Protein AF-A0A090QU46-F1 (afdb_monomer)

Secondary structure (DSSP, 8-state):
------HHHHHHHHHHHHHHHHTT-HHHHHHHHHTS-HHHHHHHHHHS-HHHHHHHHHHS-TTTHHHHHHHS-HHHHHHHHHHS-HHHHHHHHHSS-HHHHHHHHHTS-HHHHHHHHHHS-HHHHHHHHHHS-------S--

Solvent-accessible surface area (backbone atoms only — not comparable to full-atom values): 8211 Å² total; per-residue (Å²): 145,84,90,68,82,51,71,67,54,56,52,51,51,49,50,52,45,51,54,32,55,76,71,66,37,56,71,58,48,30,52,57,53,74,76,48,57,45,60,57,51,22,53,50,44,68,76,36,56,76,71,58,24,57,53,49,62,72,47,48,59,71,87,47,44,25,57,23,48,68,59,33,55,69,74,58,37,50,60,50,59,71,70,48,53,41,59,58,50,28,59,30,44,68,80,39,57,70,68,56,40,51,54,64,51,67,78,46,56,72,68,56,39,53,48,18,50,69,56,33,55,76,67,57,34,48,51,49,45,65,79,47,68,62,87,75,68,79,77,83,79,133

Structure (mmCIF, N/CA/C/O backbone):
data_AF-A0A090QU46-F1
#
_entry.id   AF-A0A090QU46-F1
#
loop_
_atom_site.group_PDB
_atom_site.id
_atom_site.type_symbol
_atom_site.label_atom_id
_atom_site.label_alt_id
_atom_site.label_comp_id
_atom_site.label_asym_id
_atom_site.label_entity_id
_atom_site.label_seq_id
_atom_site.pdbx_PDB_ins_code
_atom_site.Cartn_x
_atom_site.Cartn_y
_atom_site.Cartn_z
_atom_site.occupancy
_atom_site.B_iso_or_equiv
_atom_site.auth_seq_id
_atom_site.auth_comp_id
_atom_site.auth_asym_id
_atom_site.auth_atom_id
_atom_site.pdbx_PDB_model_num
ATOM 1 N N . MET A 1 1 ? -17.204 20.017 -2.162 1.00 42.03 1 MET A N 1
ATOM 2 C CA . MET A 1 1 ? -17.805 19.832 -0.822 1.00 42.03 1 MET A CA 1
ATOM 3 C C . MET A 1 1 ? -17.798 18.342 -0.507 1.00 42.03 1 MET A C 1
ATOM 5 O O . MET A 1 1 ? -18.855 17.733 -0.493 1.00 42.03 1 MET A O 1
ATOM 9 N N . ALA A 1 2 ? -16.611 17.779 -0.316 1.00 44.41 2 ALA A N 1
ATOM 10 C CA . ALA A 1 2 ? -16.360 16.438 0.212 1.00 44.41 2 ALA A CA 1
ATOM 11 C C . ALA A 1 2 ? -14.843 16.410 0.401 1.00 44.41 2 ALA A C 1
ATOM 13 O O . ALA A 1 2 ? -14.133 16.150 -0.551 1.00 44.41 2 ALA A O 1
ATOM 14 N N . ASP A 1 3 ? -14.362 16.975 1.506 1.00 48.41 3 ASP A N 1
ATOM 15 C CA . ASP A 1 3 ? -12.914 17.069 1.751 1.00 48.41 3 ASP A CA 1
ATOM 16 C C . ASP A 1 3 ? -12.647 17.383 3.228 1.00 48.41 3 ASP A C 1
ATOM 18 O O . ASP A 1 3 ? -11.959 18.334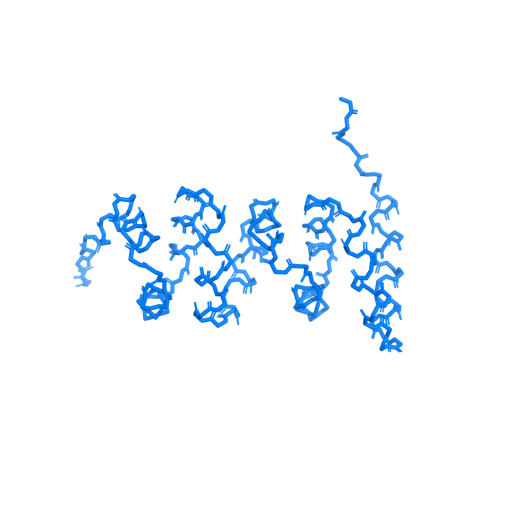 3.580 1.00 48.41 3 ASP A O 1
ATOM 22 N N . VAL A 1 4 ? -13.349 16.665 4.107 1.00 42.59 4 VAL A N 1
ATOM 23 C CA . VAL A 1 4 ? -12.972 16.454 5.508 1.00 42.59 4 VAL A CA 1
ATOM 24 C C . VAL A 1 4 ? -13.703 15.181 5.919 1.00 42.59 4 VAL A C 1
ATOM 26 O O . VAL A 1 4 ? -14.847 15.230 6.370 1.00 42.59 4 VAL A O 1
ATOM 29 N N . ILE A 1 5 ? 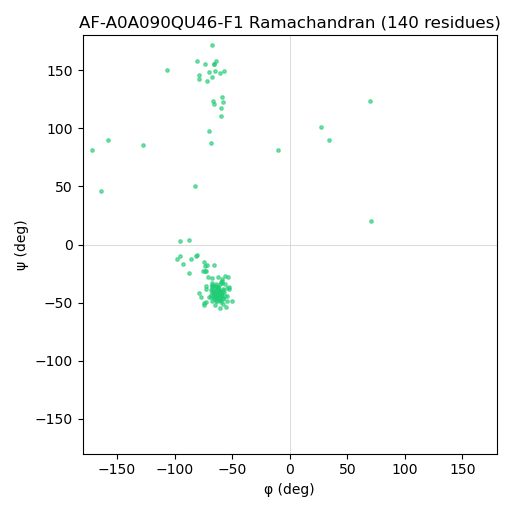-13.075 14.028 5.729 1.00 52.62 5 ILE A N 1
ATOM 30 C CA . ILE A 1 5 ? -13.388 12.895 6.594 1.00 52.62 5 ILE A CA 1
ATOM 31 C C . ILE A 1 5 ? -13.041 13.383 8.001 1.00 52.62 5 ILE A C 1
ATOM 33 O O . ILE A 1 5 ? -11.923 13.836 8.259 1.00 52.62 5 ILE A O 1
ATOM 37 N N . ASP A 1 6 ? -14.048 13.440 8.868 1.00 69.12 6 ASP A N 1
ATOM 38 C CA . ASP A 1 6 ? -13.909 13.945 10.227 1.00 69.12 6 ASP A CA 1
ATOM 39 C C . ASP A 1 6 ? -12.827 13.105 10.925 1.00 69.12 6 ASP A C 1
ATOM 41 O O . ASP A 1 6 ? -12.929 11.878 10.954 1.00 69.12 6 ASP A O 1
ATOM 45 N N . GLN A 1 7 ? -11.754 13.721 11.436 1.00 65.06 7 GLN A N 1
ATOM 46 C CA . GLN A 1 7 ? -10.661 12.980 12.089 1.00 65.06 7 GLN A CA 1
ATOM 47 C C . GLN A 1 7 ? -11.190 12.064 13.207 1.00 65.06 7 GLN A C 1
ATOM 49 O O . GLN A 1 7 ? -10.611 11.005 13.473 1.00 65.06 7 GLN A O 1
ATOM 54 N N . ASP A 1 8 ? -12.322 12.435 13.814 1.00 73.62 8 ASP A N 1
ATOM 55 C CA . ASP A 1 8 ? -13.023 11.622 14.801 1.00 73.62 8 ASP A CA 1
ATOM 56 C C . ASP A 1 8 ? -13.633 10.350 14.188 1.00 73.62 8 ASP A C 1
ATOM 58 O O . ASP A 1 8 ? -13.597 9.289 14.817 1.00 73.62 8 ASP A O 1
ATOM 62 N N . GLN A 1 9 ? -14.132 10.414 12.951 1.00 78.25 9 GLN A N 1
ATOM 63 C CA . GLN A 1 9 ? -14.685 9.267 12.232 1.00 78.25 9 GLN A CA 1
ATOM 64 C C . GLN A 1 9 ? -13.588 8.274 11.832 1.00 78.25 9 GLN A C 1
ATOM 66 O O . GLN A 1 9 ? -13.733 7.085 12.114 1.00 78.25 9 GLN A O 1
ATOM 71 N N . THR A 1 10 ? -12.453 8.731 11.286 1.00 79.19 10 THR A N 1
ATOM 72 C CA . THR A 1 10 ? -11.305 7.844 10.997 1.00 79.19 10 THR A CA 1
ATOM 73 C C . THR A 1 10 ? -10.794 7.170 12.269 1.00 79.19 10 THR A C 1
ATOM 75 O O . THR A 1 10 ? -10.518 5.970 12.273 1.00 79.19 10 THR A O 1
ATOM 78 N N . HIS A 1 11 ? -10.701 7.913 13.376 1.00 82.94 11 HIS A N 1
ATOM 79 C CA . HIS A 1 11 ? -10.263 7.357 14.654 1.00 82.94 11 HIS A CA 1
ATOM 80 C C . HIS A 1 11 ? -11.247 6.309 15.198 1.00 82.94 11 HIS A C 1
ATOM 82 O O . HIS A 1 11 ? -10.816 5.262 15.687 1.00 82.94 11 HIS A O 1
ATOM 88 N N . GLN A 1 12 ? -12.557 6.542 15.077 1.00 86.50 12 GLN A N 1
ATOM 89 C CA . GLN A 1 12 ? -13.576 5.572 15.478 1.00 86.50 12 GLN A CA 1
ATOM 90 C C . GLN A 1 12 ? -13.531 4.304 14.613 1.00 86.50 12 GLN A C 1
ATOM 92 O O . GLN A 1 12 ? -13.527 3.197 15.159 1.00 86.50 12 GLN A O 1
ATOM 97 N N . THR A 1 13 ? -13.420 4.451 13.291 1.00 87.12 13 THR A N 1
ATOM 98 C CA . THR A 1 13 ? -13.270 3.323 12.359 1.00 87.12 13 THR A CA 1
ATOM 99 C C . THR A 1 13 ? -12.010 2.522 12.670 1.00 87.12 13 THR A C 1
ATOM 101 O O . THR A 1 13 ? -12.062 1.297 12.755 1.00 87.12 13 THR A O 1
ATOM 104 N N . LEU A 1 14 ? -10.881 3.188 12.933 1.00 89.12 14 LEU A N 1
ATOM 105 C CA . LEU A 1 14 ? -9.633 2.521 13.299 1.00 89.12 14 LEU A CA 1
ATOM 106 C C . LEU A 1 14 ? -9.763 1.719 14.599 1.00 89.12 14 LEU A C 1
ATOM 108 O O . LEU A 1 14 ? -9.239 0.609 14.694 1.00 89.12 14 LEU A O 1
ATOM 112 N N . GLN A 1 15 ? -10.473 2.246 15.600 1.00 89.56 15 GLN A N 1
ATOM 113 C CA . GLN A 1 15 ? -10.744 1.508 16.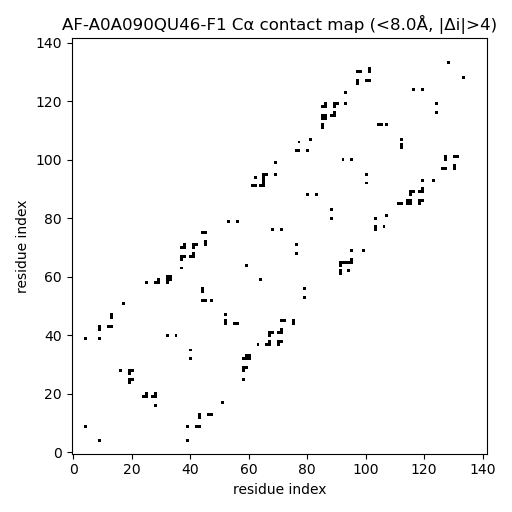835 1.00 89.56 15 GLN A CA 1
ATOM 114 C C . GLN A 1 15 ? -11.599 0.263 16.585 1.00 89.56 15 GLN A C 1
ATOM 116 O O . GLN A 1 15 ? -11.254 -0.812 17.082 1.00 89.56 15 GLN A O 1
ATOM 121 N N . GLU A 1 16 ? -12.673 0.382 15.799 1.00 92.12 16 GLU A N 1
ATOM 122 C CA . GLU A 1 16 ? -13.530 -0.754 15.444 1.00 92.12 16 GLU A CA 1
ATOM 123 C C . GLU A 1 16 ? -12.744 -1.826 14.685 1.00 92.12 16 GLU A C 1
ATOM 125 O O . GLU A 1 16 ? -12.791 -3.008 15.036 1.00 92.12 16 GLU A O 1
ATOM 130 N N . VAL A 1 17 ? -11.974 -1.408 13.682 1.00 91.75 17 VAL A N 1
ATOM 131 C CA . VAL A 1 17 ? -11.144 -2.286 12.862 1.00 91.75 17 VAL A CA 1
ATOM 132 C C . VAL A 1 17 ? -10.104 -3.009 13.717 1.00 91.75 17 VAL A C 1
ATOM 134 O O . VAL A 1 17 ? -10.002 -4.234 13.641 1.00 91.75 17 VAL A O 1
ATOM 137 N N . ASN A 1 18 ? -9.382 -2.298 14.586 1.00 89.19 18 ASN A N 1
ATOM 138 C CA . ASN A 1 18 ? -8.384 -2.909 15.465 1.00 89.19 18 ASN A CA 1
ATOM 139 C C . ASN A 1 18 ? -9.017 -3.917 16.428 1.00 89.19 18 ASN A C 1
ATOM 141 O O . ASN A 1 18 ? -8.538 -5.046 16.539 1.00 89.19 18 ASN A O 1
ATOM 145 N N . GLN A 1 19 ? -10.137 -3.562 17.061 1.00 91.94 19 GLN A N 1
ATOM 146 C CA . GLN A 1 19 ? -10.860 -4.481 17.936 1.00 91.94 19 GLN A CA 1
ATOM 147 C C . GLN A 1 19 ? -11.359 -5.713 17.165 1.00 91.94 19 GLN A C 1
ATOM 149 O O . GLN A 1 19 ? -11.314 -6.837 17.673 1.00 91.94 19 GLN A O 1
ATOM 154 N N . ALA A 1 20 ? -11.829 -5.537 15.932 1.00 92.06 20 ALA A N 1
ATOM 155 C CA . ALA A 1 20 ? -12.257 -6.643 15.090 1.00 92.06 20 ALA A CA 1
ATOM 156 C C . ALA A 1 20 ? -11.091 -7.567 14.711 1.00 92.06 20 ALA A C 1
ATOM 158 O O . ALA A 1 20 ? -11.239 -8.789 14.801 1.00 92.06 20 ALA A O 1
ATOM 159 N N . LEU A 1 21 ? -9.925 -7.012 14.368 1.00 90.81 21 LEU A N 1
ATOM 160 C CA . LEU A 1 21 ? -8.710 -7.779 14.083 1.00 90.81 21 LEU A CA 1
ATOM 161 C C . LEU A 1 21 ? -8.222 -8.567 15.305 1.00 90.81 21 LEU A C 1
ATOM 163 O O . LEU A 1 21 ? -7.922 -9.755 15.178 1.00 90.81 21 LEU A O 1
ATOM 167 N N . GLU A 1 22 ? -8.200 -7.953 16.490 1.00 90.31 22 GLU A N 1
ATOM 168 C CA . GLU A 1 22 ? -7.808 -8.617 17.744 1.00 90.31 22 GLU A CA 1
ATOM 169 C C . GLU A 1 22 ? -8.712 -9.810 18.085 1.00 90.31 22 GLU A C 1
ATOM 171 O O . GLU A 1 22 ? -8.246 -10.829 18.595 1.00 90.31 22 GLU A O 1
ATOM 176 N N . ASN A 1 23 ? -9.999 -9.712 17.747 1.00 93.38 23 ASN A N 1
ATOM 177 C CA . ASN A 1 23 ? -10.980 -10.778 17.946 1.00 93.38 23 ASN A CA 1
ATOM 178 C C . ASN A 1 23 ? -11.052 -11.775 16.771 1.00 93.38 23 ASN A C 1
ATOM 180 O O . ASN A 1 23 ? -11.898 -12.671 16.776 1.00 93.38 23 ASN A O 1
ATOM 184 N N . GLY A 1 24 ? -10.193 -11.636 15.753 1.00 91.12 24 GLY A N 1
ATOM 185 C CA . GLY A 1 24 ? -10.155 -12.516 14.580 1.00 91.12 24 GLY A CA 1
ATOM 186 C C . GLY A 1 24 ? -11.348 -12.362 13.627 1.00 91.12 24 GLY A C 1
ATOM 187 O O . GLY A 1 24 ? -11.628 -13.261 12.831 1.00 91.12 24 GLY A O 1
ATOM 188 N N . MET A 1 25 ? -12.067 -11.239 13.684 1.00 94.38 25 MET A N 1
ATOM 189 C CA . MET A 1 25 ? -13.263 -10.960 12.881 1.00 94.38 25 MET A CA 1
ATOM 190 C C . MET A 1 25 ? -12.918 -10.442 11.473 1.00 94.38 25 MET A C 1
ATOM 192 O O . MET A 1 25 ? -13.463 -9.445 11.008 1.00 94.38 25 MET A O 1
ATOM 196 N N . PHE A 1 26 ? -12.035 -11.136 10.750 1.00 93.56 26 PHE A N 1
ATOM 197 C CA . PHE A 1 26 ? -11.524 -10.701 9.438 1.00 93.56 26 PHE A CA 1
ATOM 198 C C . PHE A 1 26 ? -12.610 -10.498 8.371 1.00 93.56 26 PHE A C 1
ATOM 200 O O . PHE A 1 26 ? -12.495 -9.618 7.526 1.00 93.56 26 PHE A O 1
ATOM 207 N N . VAL A 1 27 ? -13.686 -11.293 8.413 1.00 94.62 27 VAL A N 1
ATOM 208 C CA . VAL A 1 27 ? -14.820 -11.147 7.481 1.00 94.62 27 VAL A CA 1
ATOM 209 C C . VAL A 1 27 ? -15.575 -9.837 7.720 1.00 94.62 27 VAL A C 1
ATOM 211 O O . VAL A 1 27 ? -16.048 -9.236 6.761 1.00 94.62 27 VAL A O 1
ATOM 214 N N . HIS A 1 28 ? -15.677 -9.399 8.981 1.00 93.94 28 HIS A N 1
ATOM 215 C CA . HIS A 1 28 ? -16.278 -8.109 9.333 1.00 93.94 28 HIS A CA 1
ATOM 216 C C . HIS A 1 28 ? -15.412 -6.965 8.817 1.00 93.94 28 HIS A C 1
ATOM 218 O O . HIS A 1 28 ? -15.914 -6.105 8.106 1.00 93.94 28 HIS A O 1
ATOM 224 N N . VAL A 1 29 ? -14.103 -7.025 9.081 1.00 95.12 29 VAL A N 1
ATOM 225 C CA . VAL A 1 29 ? -13.147 -6.011 8.613 1.00 95.12 29 VAL A CA 1
ATOM 226 C C . VAL A 1 29 ? -13.168 -5.887 7.094 1.00 95.12 29 VAL A C 1
ATOM 228 O O . VAL A 1 29 ? -13.283 -4.782 6.587 1.00 95.12 29 VAL A O 1
ATOM 231 N N . ARG A 1 30 ? -13.148 -7.005 6.356 1.00 94.62 30 ARG A N 1
ATOM 232 C CA . ARG A 1 30 ? -13.237 -6.957 4.891 1.00 94.62 30 ARG A CA 1
ATOM 233 C C . ARG A 1 30 ? -14.519 -6.274 4.413 1.00 94.62 30 ARG A C 1
ATOM 235 O O . ARG A 1 30 ? -14.455 -5.491 3.483 1.00 94.62 30 ARG A O 1
ATOM 242 N N . ARG A 1 31 ? -15.667 -6.554 5.043 1.00 94.25 31 ARG A N 1
ATOM 243 C CA . ARG A 1 31 ? -16.927 -5.892 4.674 1.00 94.25 31 ARG A CA 1
ATOM 244 C C . ARG A 1 31 ? -16.869 -4.388 4.938 1.00 94.25 31 ARG A C 1
ATOM 246 O O . ARG A 1 31 ? -17.307 -3.640 4.086 1.00 94.25 31 ARG A O 1
ATOM 253 N N . LEU A 1 32 ? -16.318 -3.972 6.081 1.00 93.12 32 LEU A N 1
ATOM 254 C CA . LEU A 1 32 ? -16.137 -2.549 6.379 1.00 93.12 32 LEU A CA 1
ATOM 255 C C . LEU A 1 32 ? -15.285 -1.864 5.309 1.00 93.12 32 LEU A C 1
ATOM 257 O O . LEU A 1 32 ? -15.680 -0.819 4.820 1.00 93.12 32 LEU A O 1
ATOM 261 N N . LEU A 1 33 ? -14.158 -2.474 4.926 1.00 94.94 33 LEU A N 1
ATOM 262 C CA . LEU A 1 33 ? -13.276 -1.928 3.892 1.00 94.94 33 LEU A CA 1
ATOM 263 C C . LEU A 1 33 ? -13.972 -1.840 2.526 1.00 94.94 33 LEU A C 1
ATOM 265 O O . LEU A 1 33 ? -13.820 -0.837 1.855 1.00 94.94 33 LEU A O 1
ATOM 269 N N . GLN A 1 34 ? -14.769 -2.842 2.143 1.00 93.12 34 GLN A N 1
ATOM 270 C CA . GLN A 1 34 ? -15.515 -2.847 0.872 1.00 93.12 34 GLN A CA 1
ATOM 271 C C . GLN A 1 34 ? -16.609 -1.772 0.776 1.00 93.12 34 GLN A C 1
ATOM 273 O O . GLN A 1 34 ? -17.108 -1.509 -0.313 1.00 93.12 34 GLN A O 1
ATOM 278 N N . ASP A 1 35 ? -17.029 -1.202 1.906 1.00 92.44 35 ASP A N 1
ATOM 279 C CA . ASP A 1 35 ? -18.023 -0.128 1.953 1.00 92.44 35 ASP A CA 1
ATOM 280 C C . ASP A 1 35 ? -17.355 1.272 2.013 1.00 92.44 35 ASP A C 1
ATOM 282 O O . ASP A 1 35 ? -18.060 2.273 2.158 1.00 92.44 35 ASP A O 1
ATOM 286 N N . MET A 1 36 ? -16.017 1.352 1.950 1.00 93.31 36 MET A N 1
ATOM 287 C CA . MET A 1 36 ? -15.220 2.586 2.029 1.00 93.31 36 MET A CA 1
ATOM 288 C C . MET A 1 36 ? -14.643 2.967 0.662 1.00 93.31 36 MET A C 1
ATOM 290 O O . MET A 1 36 ? -14.320 2.098 -0.140 1.00 93.31 36 MET A O 1
ATOM 294 N N . GLU A 1 37 ? -14.453 4.265 0.425 1.00 94.44 37 GLU A N 1
ATOM 295 C CA . GLU A 1 37 ? -13.748 4.748 -0.767 1.00 94.44 37 GLU A CA 1
ATOM 296 C C . GLU A 1 37 ? -12.224 4.499 -0.642 1.00 94.44 37 GLU A C 1
ATOM 298 O O . GLU A 1 37 ? -11.697 4.444 0.480 1.00 94.44 37 GLU A O 1
ATOM 303 N N . PRO A 1 38 ? -11.471 4.394 -1.755 1.00 95.12 38 PRO A N 1
ATOM 304 C CA . PRO A 1 38 ? -10.022 4.171 -1.722 1.00 95.12 38 PRO A CA 1
ATOM 305 C C . PRO A 1 38 ? -9.243 5.174 -0.854 1.00 95.12 38 PRO A C 1
ATOM 307 O O . PRO A 1 38 ? -8.339 4.778 -0.113 1.00 95.12 38 PRO A O 1
ATOM 310 N N . GLU A 1 39 ? -9.637 6.452 -0.875 1.00 94.38 39 GLU A N 1
ATOM 311 C CA . GLU A 1 39 ? -9.051 7.528 -0.059 1.00 94.38 39 GLU A CA 1
ATOM 312 C C . GLU A 1 39 ? -9.232 7.295 1.454 1.00 94.38 39 GLU A C 1
ATOM 314 O O . GLU A 1 39 ? -8.307 7.477 2.252 1.00 94.38 39 GLU A O 1
ATOM 319 N N . ASP A 1 40 ? -10.405 6.806 1.866 1.00 94.25 40 ASP A N 1
ATOM 320 C CA . ASP A 1 40 ? -10.716 6.481 3.258 1.00 94.25 40 ASP A CA 1
ATOM 321 C C . ASP A 1 40 ? -9.878 5.292 3.744 1.00 94.25 40 ASP A C 1
ATOM 323 O O . ASP A 1 40 ? -9.372 5.276 4.876 1.00 94.25 40 ASP A O 1
ATOM 327 N N . ILE A 1 41 ? -9.716 4.282 2.883 1.00 96.00 41 ILE A N 1
ATOM 328 C CA . ILE A 1 41 ? -8.888 3.107 3.167 1.00 96.00 41 ILE A CA 1
ATOM 329 C C . ILE A 1 41 ? -7.418 3.519 3.282 1.00 96.00 41 ILE A C 1
ATOM 331 O O . ILE A 1 41 ? -6.729 3.059 4.198 1.00 96.00 41 ILE A O 1
ATOM 335 N N . ALA A 1 42 ? -6.938 4.403 2.405 1.00 95.88 42 ALA A N 1
ATOM 336 C CA . ALA A 1 42 ? -5.587 4.944 2.476 1.00 95.88 42 ALA A CA 1
ATOM 337 C C . ALA A 1 42 ? -5.349 5.647 3.822 1.00 95.88 42 ALA A C 1
ATOM 339 O O . ALA A 1 42 ? -4.436 5.259 4.557 1.00 95.88 42 ALA A O 1
ATOM 340 N N . HIS A 1 43 ? -6.228 6.567 4.231 1.00 94.38 43 HIS A N 1
ATOM 341 C CA . HIS A 1 43 ? -6.138 7.225 5.541 1.00 94.38 43 HIS A CA 1
ATOM 342 C C . HIS A 1 43 ? -6.134 6.232 6.714 1.00 94.38 43 HIS A C 1
ATOM 344 O O . HIS A 1 43 ? -5.366 6.382 7.673 1.00 94.38 43 HIS A O 1
ATOM 350 N N . LEU A 1 44 ? -6.960 5.185 6.646 1.00 94.81 44 LEU A N 1
ATOM 351 C CA . LEU A 1 44 ? -6.988 4.133 7.660 1.00 94.81 44 LEU A CA 1
ATOM 352 C C . LEU A 1 44 ? -5.652 3.372 7.726 1.00 94.81 44 LEU A C 1
ATOM 354 O O . LEU A 1 44 ? -5.138 3.116 8.821 1.00 94.81 44 LEU A O 1
ATOM 358 N N . LEU A 1 45 ? -5.070 3.016 6.578 1.00 95.75 45 LEU A N 1
ATOM 359 C CA . LEU A 1 45 ? -3.771 2.343 6.493 1.00 95.75 45 LEU A CA 1
ATOM 360 C C . LEU A 1 45 ? -2.645 3.221 7.055 1.00 95.75 45 LEU A C 1
ATOM 362 O O . LEU A 1 45 ? -1.780 2.716 7.778 1.00 95.75 45 LEU A O 1
ATOM 366 N N . GLU A 1 46 ? -2.664 4.522 6.776 1.00 95.31 46 GLU A N 1
ATOM 367 C CA . GLU A 1 46 ? -1.684 5.486 7.289 1.00 95.31 46 GLU A CA 1
ATOM 368 C C . GLU A 1 46 ? -1.753 5.637 8.808 1.00 95.31 46 GLU A C 1
ATOM 370 O O . GLU A 1 46 ? -0.720 5.601 9.485 1.00 95.31 46 GLU A O 1
ATOM 375 N N . ALA A 1 47 ? -2.970 5.721 9.349 1.00 93.19 47 ALA A N 1
ATOM 376 C CA . ALA A 1 47 ? -3.217 5.806 10.785 1.00 93.19 47 ALA A CA 1
ATOM 377 C C . ALA A 1 47 ? -2.949 4.479 11.524 1.00 93.19 47 ALA A C 1
ATOM 379 O O . ALA A 1 47 ? -2.784 4.462 12.747 1.00 93.19 47 ALA A O 1
ATOM 380 N N . SER A 1 48 ? -2.883 3.360 10.798 1.00 92.12 48 SER A N 1
ATOM 381 C CA . SER A 1 48 ? -2.646 2.035 11.371 1.00 92.12 48 SER A CA 1
ATOM 382 C C . SER A 1 48 ? -1.168 1.791 11.698 1.00 92.12 48 SER A C 1
ATOM 384 O O . SER A 1 48 ? -0.286 2.152 10.907 1.00 92.12 48 SER A O 1
ATOM 386 N N . PRO A 1 49 ? -0.853 1.104 12.814 1.00 90.56 49 PRO A N 1
ATOM 387 C CA . PRO A 1 49 ? 0.511 0.673 13.088 1.00 90.56 49 PRO A CA 1
ATOM 388 C C . PRO A 1 49 ? 1.010 -0.343 12.040 1.00 90.56 49 PRO A C 1
ATOM 390 O O . PRO A 1 49 ? 0.206 -1.024 11.400 1.00 90.56 49 PRO A O 1
ATOM 393 N N . PRO A 1 50 ? 2.338 -0.506 11.856 1.00 89.62 50 PRO A N 1
ATOM 394 C CA . PRO A 1 50 ? 2.894 -1.281 10.741 1.00 89.62 50 PRO A CA 1
ATOM 395 C C . PRO A 1 50 ? 2.408 -2.731 10.639 1.00 89.62 50 PRO A C 1
ATOM 397 O O . PRO A 1 50 ? 2.273 -3.255 9.536 1.00 89.62 50 PRO A O 1
ATOM 400 N N . LYS A 1 51 ? 2.155 -3.391 11.775 1.00 88.56 51 LYS A N 1
ATOM 401 C CA . LYS A 1 51 ? 1.717 -4.789 11.806 1.00 88.56 51 LYS A CA 1
ATOM 402 C C . LYS A 1 51 ? 0.267 -4.919 11.338 1.00 88.56 51 LYS A C 1
ATOM 404 O O . LYS A 1 51 ? -0.023 -5.744 10.477 1.00 88.56 51 LYS A O 1
ATOM 409 N N . GLU A 1 52 ? -0.623 -4.104 11.888 1.00 90.75 52 GLU A N 1
ATOM 410 C CA . GLU A 1 52 ? -2.048 -4.077 11.565 1.00 90.75 52 GLU A CA 1
ATOM 411 C C . GLU A 1 52 ? -2.263 -3.592 10.130 1.00 90.75 52 GLU A C 1
ATOM 413 O O . GLU A 1 52 ? -3.038 -4.196 9.396 1.00 90.75 52 GLU A O 1
ATOM 418 N N . ARG A 1 53 ? -1.484 -2.602 9.677 1.00 94.75 53 ARG A N 1
ATOM 419 C CA . ARG A 1 53 ? -1.488 -2.116 8.290 1.00 94.75 53 ARG A CA 1
ATOM 420 C C . ARG A 1 53 ? -1.260 -3.230 7.270 1.00 94.75 53 ARG A C 1
ATOM 422 O O . ARG A 1 53 ? -1.965 -3.293 6.272 1.00 94.75 53 ARG A O 1
ATOM 429 N N . GLN A 1 54 ? -0.299 -4.124 7.518 1.00 92.12 54 GLN A N 1
ATOM 430 C CA . GLN A 1 54 ? -0.043 -5.261 6.624 1.00 92.12 54 GLN A CA 1
ATOM 431 C C . GLN A 1 54 ? -1.225 -6.231 6.571 1.00 92.12 54 GLN A C 1
ATOM 433 O O . GLN A 1 54 ? -1.522 -6.785 5.516 1.00 92.12 54 GLN A O 1
ATOM 438 N N . VAL A 1 55 ? -1.911 -6.430 7.697 1.00 93.06 55 VAL A N 1
ATOM 439 C CA . VAL A 1 55 ? -3.119 -7.259 7.742 1.00 93.06 55 VAL A CA 1
ATOM 440 C C . VAL A 1 55 ? -4.256 -6.577 6.986 1.00 93.06 55 VAL A C 1
ATOM 442 O O . VAL A 1 55 ? -4.906 -7.229 6.181 1.00 93.06 55 VAL A O 1
ATOM 445 N N . LEU A 1 56 ? -4.463 -5.275 7.192 1.00 95.19 56 LEU A N 1
ATOM 446 C CA . LEU A 1 56 ? -5.496 -4.506 6.500 1.00 95.19 56 LEU A CA 1
ATOM 447 C C . LEU A 1 56 ? -5.292 -4.496 4.994 1.00 95.19 56 LEU A C 1
ATOM 449 O O . LEU A 1 56 ? -6.226 -4.807 4.269 1.00 95.19 56 LEU A O 1
ATOM 453 N N . TRP A 1 57 ? -4.064 -4.259 4.538 1.00 96.06 57 TRP A N 1
ATOM 454 C CA . TRP A 1 57 ? -3.704 -4.350 3.126 1.00 96.06 57 TRP A CA 1
ATOM 455 C C . TRP A 1 57 ? -4.061 -5.710 2.505 1.00 96.06 57 TRP A C 1
ATOM 457 O O . TRP A 1 57 ? -4.501 -5.785 1.367 1.00 96.06 57 TRP A O 1
ATOM 467 N N . GLN A 1 58 ? -3.914 -6.812 3.244 1.00 94.19 58 GLN A N 1
ATOM 468 C CA . GLN A 1 58 ? -4.302 -8.139 2.745 1.00 94.19 58 GLN A CA 1
ATOM 469 C C . GLN A 1 58 ? -5.819 -8.373 2.723 1.00 94.19 58 GLN A C 1
ATOM 471 O O . GLN A 1 58 ? -6.272 -9.350 2.123 1.00 94.19 58 GLN A O 1
ATOM 476 N N . LEU A 1 59 ? -6.590 -7.533 3.413 1.00 95.56 59 LEU A N 1
ATOM 477 C CA . LEU A 1 59 ? -8.046 -7.605 3.481 1.00 95.56 59 LEU A CA 1
ATOM 478 C C . LEU A 1 59 ? -8.736 -6.648 2.506 1.00 95.56 59 LEU A C 1
ATOM 480 O O . LEU A 1 59 ? -9.943 -6.803 2.331 1.00 95.56 59 LEU A O 1
ATOM 4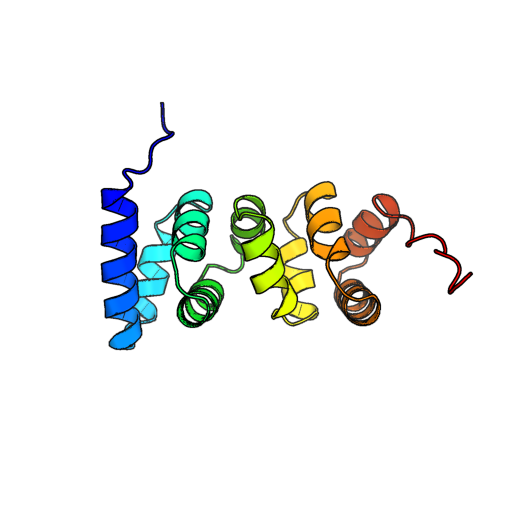84 N N . THR A 1 60 ? -8.014 -5.697 1.901 1.00 96.25 60 THR A N 1
ATOM 485 C CA . THR A 1 60 ? -8.566 -4.819 0.860 1.00 96.25 60 THR A CA 1
ATOM 486 C C . THR A 1 60 ? -8.923 -5.612 -0.391 1.00 96.25 60 THR A C 1
ATOM 488 O O . THR A 1 60 ? -8.375 -6.695 -0.635 1.00 96.25 60 THR A O 1
ATOM 491 N N . ASP A 1 61 ? -9.865 -5.087 -1.174 1.00 94.31 61 ASP A N 1
ATOM 492 C CA . ASP A 1 61 ? -10.217 -5.689 -2.451 1.00 94.31 61 ASP A CA 1
ATOM 493 C C . ASP A 1 61 ? -9.032 -5.566 -3.426 1.00 94.31 61 ASP A C 1
ATOM 495 O O . ASP A 1 61 ? -8.549 -4.455 -3.652 1.00 94.31 61 ASP A O 1
ATOM 499 N N . PRO A 1 62 ? -8.518 -6.672 -4.001 1.00 92.50 62 PRO A N 1
ATOM 500 C CA . PRO A 1 62 ? -7.437 -6.608 -4.978 1.00 92.50 62 PRO A CA 1
ATOM 501 C C . PRO A 1 62 ? -7.737 -5.724 -6.192 1.00 92.50 62 PRO A C 1
ATOM 503 O O . PRO A 1 62 ? -6.791 -5.218 -6.789 1.00 92.50 62 PRO A O 1
ATOM 506 N N . GLU A 1 63 ? -9.011 -5.550 -6.559 1.00 91.62 63 GLU A N 1
ATOM 507 C CA . GLU A 1 63 ? -9.407 -4.684 -7.678 1.00 91.62 63 GLU A CA 1
ATOM 508 C C . GLU A 1 63 ? -9.224 -3.191 -7.344 1.00 91.62 63 GLU A C 1
ATOM 510 O O . GLU A 1 63 ? -8.902 -2.406 -8.230 1.00 91.62 63 GLU A O 1
ATOM 515 N N . GLU A 1 64 ? -9.320 -2.815 -6.066 1.00 93.88 64 GLU A N 1
ATOM 516 C CA . GLU A 1 64 ? -9.177 -1.431 -5.580 1.00 93.88 64 GLU A CA 1
ATOM 517 C C . GLU A 1 64 ? -7.750 -1.116 -5.105 1.00 93.88 64 GLU A C 1
ATOM 519 O O . GLU A 1 64 ? -7.400 0.034 -4.854 1.00 93.88 64 GLU A O 1
ATOM 524 N N . GLN A 1 65 ? -6.884 -2.129 -4.981 1.00 95.25 65 GLN A N 1
ATOM 525 C CA . GLN A 1 65 ? -5.523 -1.965 -4.461 1.00 95.25 65 GLN A CA 1
ATOM 526 C C . GLN A 1 65 ? -4.671 -0.974 -5.264 1.00 95.25 65 GLN A C 1
ATOM 528 O O . GLN A 1 65 ? -3.791 -0.347 -4.678 1.00 95.25 65 GLN A O 1
ATOM 533 N N . GLY A 1 66 ? -4.909 -0.832 -6.572 1.00 94.56 66 GLY A N 1
ATOM 534 C CA . GLY A 1 66 ? -4.227 0.168 -7.398 1.00 94.56 66 GLY A CA 1
ATOM 535 C C . GLY A 1 66 ? -4.595 1.591 -6.976 1.00 94.56 66 GLY A C 1
ATOM 536 O O . GLY A 1 66 ? -3.715 2.372 -6.635 1.00 94.56 66 GLY A O 1
ATOM 537 N N . GLU A 1 67 ? -5.895 1.874 -6.892 1.00 94.62 67 GLU A N 1
ATOM 538 C CA . GLU A 1 67 ? -6.436 3.178 -6.486 1.00 94.62 67 GLU A CA 1
ATOM 539 C C . GLU A 1 67 ? -6.050 3.517 -5.038 1.00 94.62 67 GLU A C 1
ATOM 541 O O . GLU A 1 67 ? -5.585 4.615 -4.750 1.00 94.62 67 GLU A O 1
ATOM 546 N N . ILE A 1 68 ? -6.119 2.540 -4.126 1.00 96.00 68 ILE A N 1
ATOM 547 C CA . ILE A 1 68 ? -5.665 2.719 -2.739 1.00 96.00 68 ILE A CA 1
ATOM 548 C C . ILE A 1 68 ? -4.166 3.049 -2.697 1.00 96.00 68 ILE A C 1
ATOM 550 O O . ILE A 1 68 ? -3.748 3.882 -1.894 1.00 96.00 68 ILE A O 1
ATOM 554 N N . LEU A 1 69 ? -3.331 2.401 -3.526 1.00 95.12 69 LEU A N 1
ATOM 555 C CA . LEU A 1 69 ? -1.912 2.758 -3.598 1.00 95.12 69 LEU A CA 1
ATOM 556 C C . LEU A 1 69 ? -1.720 4.187 -4.078 1.00 95.12 69 LEU A C 1
ATOM 558 O O . LEU A 1 69 ? -0.790 4.820 -3.588 1.00 95.12 69 LEU A O 1
ATOM 562 N N . ASP A 1 70 ? -2.528 4.690 -5.005 1.00 92.81 70 ASP A N 1
ATOM 563 C CA . ASP A 1 70 ? -2.397 6.051 -5.531 1.00 92.81 70 ASP A CA 1
ATOM 564 C C . ASP A 1 70 ? -2.634 7.106 -4.447 1.00 92.81 70 ASP A C 1
ATOM 566 O O . ASP A 1 70 ? -1.803 8.010 -4.306 1.00 92.81 70 ASP A O 1
ATOM 570 N N . GLU A 1 71 ? -3.633 6.892 -3.592 1.00 94.12 71 GLU A N 1
ATOM 571 C CA . GLU A 1 71 ? -3.997 7.796 -2.490 1.00 94.12 71 GLU A CA 1
ATOM 572 C C . GLU A 1 71 ? -3.027 7.768 -1.294 1.00 94.12 71 GLU A C 1
ATOM 574 O O . GLU A 1 71 ? -2.990 8.693 -0.480 1.00 94.12 71 GLU A O 1
ATOM 579 N N . LEU A 1 72 ? -2.208 6.721 -1.159 1.00 95.06 72 LEU A N 1
ATOM 580 C CA . LEU A 1 72 ? -1.265 6.602 -0.045 1.00 95.06 72 LEU A CA 1
ATOM 581 C C . LEU A 1 72 ? -0.087 7.579 -0.152 1.00 95.06 72 LEU A C 1
ATOM 583 O O . LEU A 1 72 ? 0.559 7.713 -1.198 1.00 95.06 72 LEU A O 1
ATOM 587 N N . SER A 1 73 ? 0.309 8.144 0.990 1.00 93.94 73 SER A N 1
ATOM 588 C CA . SER A 1 73 ? 1.580 8.855 1.137 1.00 93.94 73 SER A CA 1
ATOM 589 C C . SER A 1 73 ? 2.780 7.978 0.772 1.00 93.94 73 SER A C 1
ATOM 591 O O . SER A 1 73 ? 2.793 6.761 0.984 1.00 93.94 73 SER A O 1
ATOM 593 N N . GLU A 1 74 ? 3.827 8.628 0.257 1.00 90.88 74 GLU A N 1
ATOM 594 C CA . GLU A 1 74 ? 5.038 7.983 -0.265 1.00 90.88 74 GLU A CA 1
ATOM 595 C C . GLU A 1 74 ? 5.635 6.956 0.716 1.00 90.88 74 GLU A C 1
ATOM 597 O O . GLU A 1 74 ? 5.865 5.804 0.349 1.00 90.88 74 GLU A O 1
ATOM 602 N N . ASP A 1 75 ? 5.799 7.336 1.988 1.00 91.56 75 ASP A N 1
ATOM 603 C CA . ASP A 1 75 ? 6.403 6.486 3.022 1.00 91.56 75 ASP A CA 1
ATOM 604 C C . AS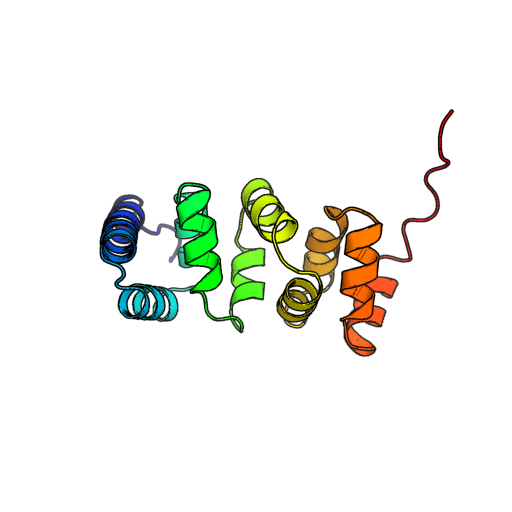P A 1 75 ? 5.592 5.205 3.289 1.00 91.56 75 ASP A C 1
ATOM 606 O O . ASP A 1 75 ? 6.148 4.125 3.529 1.00 91.56 75 ASP A O 1
ATOM 610 N N . VAL A 1 76 ? 4.260 5.310 3.277 1.00 94.38 76 VAL A N 1
ATOM 611 C CA . VAL A 1 76 ? 3.371 4.174 3.546 1.00 94.38 76 VAL A CA 1
ATOM 612 C C . VAL A 1 76 ? 3.260 3.278 2.319 1.00 94.38 76 VAL A C 1
ATOM 614 O O . VAL A 1 76 ? 3.358 2.053 2.462 1.00 94.38 76 VAL A O 1
ATOM 617 N N . LYS A 1 77 ? 3.149 3.885 1.132 1.00 94.31 77 LYS A N 1
ATOM 618 C CA . LYS A 1 77 ? 3.169 3.212 -0.171 1.00 94.31 77 LYS A CA 1
ATOM 619 C C . LYS A 1 77 ? 4.433 2.365 -0.318 1.00 94.31 77 LYS A C 1
ATOM 621 O O . LYS A 1 77 ? 4.339 1.148 -0.488 1.00 94.31 77 LYS A O 1
ATOM 626 N N . ASP A 1 78 ? 5.607 2.965 -0.126 1.00 91.50 78 ASP A N 1
ATOM 627 C CA . ASP A 1 78 ? 6.898 2.273 -0.208 1.00 91.50 78 ASP A CA 1
ATOM 628 C C . ASP A 1 78 ? 7.009 1.140 0.820 1.00 91.50 78 ASP A C 1
ATOM 630 O O . ASP A 1 78 ? 7.485 0.045 0.505 1.00 91.50 78 ASP A O 1
ATOM 634 N N . GLY A 1 79 ? 6.516 1.354 2.044 1.00 92.12 79 GLY A N 1
ATOM 635 C CA . GLY A 1 79 ? 6.501 0.331 3.089 1.00 92.12 79 GLY A CA 1
ATOM 636 C C . GLY A 1 79 ? 5.653 -0.901 2.744 1.00 92.12 79 GLY A C 1
ATOM 637 O O . GLY A 1 79 ? 6.032 -2.026 3.095 1.00 92.12 79 GLY A O 1
ATOM 638 N N . ILE A 1 80 ? 4.522 -0.711 2.059 1.00 94.19 80 ILE A N 1
ATOM 639 C CA . ILE A 1 80 ? 3.652 -1.795 1.576 1.00 94.19 80 ILE A CA 1
ATOM 640 C C . ILE A 1 80 ? 4.295 -2.486 0.368 1.00 94.19 80 ILE A C 1
ATOM 642 O O . ILE A 1 80 ? 4.518 -3.700 0.388 1.00 94.19 80 ILE A O 1
ATOM 646 N N . VAL A 1 81 ? 4.686 -1.709 -0.643 1.00 93.50 81 VAL A N 1
ATOM 647 C CA . VAL A 1 81 ? 5.298 -2.180 -1.895 1.00 93.50 81 VAL A CA 1
ATOM 648 C C . VAL A 1 81 ? 6.580 -2.981 -1.640 1.00 93.50 81 VAL A C 1
ATOM 650 O O . VAL A 1 81 ? 6.814 -4.028 -2.260 1.00 93.50 81 VAL A O 1
ATOM 653 N N . ALA A 1 82 ? 7.403 -2.564 -0.675 1.00 90.50 82 ALA A N 1
ATOM 654 C CA . ALA A 1 82 ? 8.620 -3.277 -0.291 1.00 90.50 82 ALA A CA 1
ATOM 655 C C . ALA A 1 82 ? 8.343 -4.711 0.196 1.00 90.50 82 ALA A C 1
ATOM 657 O O . ALA A 1 82 ? 9.147 -5.610 -0.067 1.00 90.50 82 ALA A O 1
ATOM 658 N N . GLN A 1 83 ? 7.192 -4.948 0.830 1.00 90.69 83 GLN A N 1
ATOM 659 C CA . GLN A 1 83 ? 6.804 -6.243 1.400 1.00 90.69 83 GLN A CA 1
ATOM 660 C C . GLN A 1 83 ? 5.991 -7.121 0.439 1.00 90.69 83 GLN A C 1
ATOM 662 O O . GLN A 1 83 ? 5.903 -8.331 0.643 1.00 90.69 83 GLN A O 1
ATOM 667 N N . MET A 1 84 ? 5.437 -6.549 -0.633 1.00 93.00 84 MET A N 1
ATOM 668 C CA . MET A 1 84 ? 4.656 -7.302 -1.617 1.00 93.00 84 MET A CA 1
ATOM 669 C C . MET A 1 84 ? 5.504 -8.293 -2.419 1.00 93.00 84 MET A C 1
ATOM 671 O O . MET A 1 84 ? 6.648 -8.009 -2.781 1.00 93.00 84 MET A O 1
ATOM 675 N N . ALA A 1 85 ? 4.923 -9.443 -2.751 1.00 93.88 85 ALA A N 1
ATOM 676 C CA . ALA A 1 85 ? 5.523 -10.370 -3.702 1.00 93.88 85 ALA A CA 1
ATOM 677 C C . ALA A 1 85 ? 5.484 -9.785 -5.135 1.00 93.88 85 ALA A C 1
ATOM 679 O O . ALA A 1 85 ? 4.562 -9.026 -5.450 1.00 93.88 85 ALA A O 1
ATOM 680 N N . PRO A 1 86 ? 6.464 -10.100 -6.006 1.00 94.31 86 PRO A N 1
ATOM 681 C CA . PRO A 1 86 ? 6.543 -9.519 -7.348 1.00 94.31 86 PRO A CA 1
ATOM 682 C C . PRO A 1 86 ? 5.304 -9.747 -8.225 1.00 94.31 86 PRO A C 1
ATOM 684 O O . PRO A 1 86 ? 4.897 -8.848 -8.952 1.00 94.31 86 PRO A O 1
ATOM 687 N N . ASP A 1 87 ? 4.689 -10.927 -8.135 1.00 94.50 87 ASP A N 1
ATOM 688 C CA . ASP A 1 87 ? 3.459 -11.295 -8.848 1.00 94.50 87 ASP A CA 1
ATOM 689 C C . ASP A 1 87 ? 2.263 -10.461 -8.387 1.00 94.50 87 ASP A C 1
ATOM 691 O O . ASP A 1 87 ? 1.489 -9.967 -9.203 1.00 94.50 87 ASP A O 1
ATOM 695 N N . LYS A 1 88 ? 2.148 -10.238 -7.075 1.00 93.94 88 LYS A N 1
ATOM 696 C CA . LYS A 1 88 ? 1.113 -9.369 -6.512 1.00 93.94 88 LYS A CA 1
ATOM 697 C C . LYS A 1 88 ? 1.303 -7.923 -6.924 1.00 93.94 88 LYS A C 1
ATOM 699 O O . LYS A 1 88 ? 0.328 -7.262 -7.250 1.00 93.94 88 LYS A O 1
ATOM 704 N N . LEU A 1 89 ? 2.540 -7.440 -6.940 1.00 94.31 89 LEU A N 1
ATOM 705 C CA . LEU A 1 89 ? 2.815 -6.070 -7.352 1.00 94.31 89 LEU A CA 1
ATOM 706 C C . LEU A 1 89 ? 2.543 -5.852 -8.844 1.00 94.31 89 LEU A C 1
ATOM 708 O O . LEU A 1 89 ? 2.000 -4.815 -9.210 1.00 94.31 89 LEU A O 1
ATOM 712 N N . ALA A 1 90 ? 2.846 -6.840 -9.690 1.00 93.81 90 ALA A N 1
ATOM 713 C CA . ALA A 1 90 ? 2.458 -6.811 -11.099 1.00 93.81 90 ALA A CA 1
ATOM 714 C C . ALA A 1 90 ? 0.932 -6.733 -11.268 1.00 93.81 90 ALA A C 1
ATOM 716 O O . ALA A 1 90 ? 0.461 -5.906 -12.036 1.00 93.81 90 ALA A O 1
ATOM 717 N N . ALA A 1 91 ? 0.170 -7.527 -10.508 1.00 93.44 91 ALA A N 1
ATOM 718 C CA . ALA A 1 91 ? -1.293 -7.503 -10.572 1.00 93.44 91 ALA A CA 1
ATOM 719 C C . ALA A 1 91 ? -1.887 -6.163 -10.105 1.00 93.44 91 ALA A C 1
ATOM 721 O O . ALA A 1 91 ? -2.757 -5.614 -10.767 1.00 93.44 91 ALA A O 1
ATOM 722 N N . VAL A 1 92 ? -1.394 -5.599 -8.997 1.00 93.50 92 VAL A N 1
ATOM 723 C CA . VAL A 1 92 ? -1.893 -4.309 -8.486 1.00 93.50 92 VAL A CA 1
ATOM 724 C C . VAL A 1 92 ? -1.611 -3.161 -9.463 1.00 93.50 92 VAL A C 1
ATOM 726 O O . VAL A 1 92 ? -2.421 -2.253 -9.604 1.00 93.50 92 VAL A O 1
ATOM 729 N N . THR A 1 93 ? -0.485 -3.217 -10.179 1.00 91.25 93 THR A N 1
ATOM 730 C CA . THR A 1 93 ? -0.081 -2.169 -11.132 1.00 91.25 93 THR A CA 1
ATOM 731 C C . THR A 1 93 ? -0.772 -2.252 -12.501 1.00 91.25 93 THR A C 1
ATOM 733 O O . THR A 1 93 ? -0.660 -1.310 -13.287 1.00 91.25 93 THR A O 1
ATOM 736 N N . GLU A 1 94 ? -1.514 -3.325 -12.793 1.00 88.69 94 GLU A N 1
ATOM 737 C CA . GLU A 1 94 ? -2.247 -3.516 -14.058 1.00 88.69 94 GLU A CA 1
ATOM 738 C C . GLU A 1 94 ? -3.311 -2.423 -14.275 1.00 88.69 94 GLU A C 1
ATOM 740 O O . GLU A 1 94 ? -3.411 -1.861 -15.366 1.00 88.69 94 GLU A O 1
ATOM 745 N N . GLY A 1 95 ? -4.042 -2.049 -13.219 1.00 82.56 95 GLY A N 1
ATOM 746 C CA . GLY A 1 95 ? -5.098 -1.027 -13.272 1.00 82.56 95 GLY A CA 1
ATOM 747 C C . GLY A 1 95 ? -4.629 0.424 -13.102 1.00 82.56 95 GLY A C 1
ATOM 748 O O . GLY A 1 95 ? -5.396 1.341 -13.375 1.00 82.56 95 GLY A O 1
ATOM 749 N N . MET A 1 96 ? -3.385 0.643 -12.672 1.00 90.12 96 MET A N 1
ATOM 750 C CA . MET A 1 96 ? -2.870 1.973 -12.313 1.00 90.12 96 MET A CA 1
ATOM 751 C C . MET A 1 96 ? -2.458 2.795 -13.539 1.00 90.12 96 MET A C 1
ATOM 753 O O . MET A 1 96 ? -2.092 2.240 -14.585 1.00 90.12 96 MET A O 1
ATOM 757 N N . GLU A 1 97 ? -2.416 4.125 -13.413 1.00 88.62 97 GLU A N 1
ATOM 758 C CA . GLU A 1 97 ? -1.877 4.985 -14.468 1.00 88.62 97 GLU A CA 1
ATOM 759 C C . GLU A 1 97 ? -0.370 4.769 -14.675 1.00 88.62 97 GLU A C 1
ATOM 761 O O . GLU A 1 97 ? 0.375 4.309 -13.814 1.00 88.62 97 GLU A O 1
ATOM 766 N N . THR A 1 98 ? 0.113 5.078 -15.878 1.00 86.56 98 THR A N 1
ATOM 767 C CA . THR A 1 98 ? 1.493 4.738 -16.267 1.00 86.56 98 THR A CA 1
ATOM 768 C C . THR A 1 98 ? 2.547 5.467 -15.430 1.00 86.56 98 THR A C 1
ATOM 770 O O . THR A 1 98 ? 3.601 4.892 -15.143 1.00 86.56 98 THR A O 1
ATOM 773 N N . ASP A 1 99 ? 2.273 6.713 -15.044 1.00 85.81 99 ASP A N 1
ATOM 774 C CA . ASP A 1 99 ? 3.193 7.520 -14.242 1.00 85.81 99 ASP A CA 1
ATOM 775 C C . ASP A 1 99 ? 3.251 7.016 -12.788 1.00 85.81 99 ASP A C 1
ATOM 777 O O . ASP A 1 99 ? 4.343 6.946 -12.213 1.00 85.81 99 ASP A O 1
ATOM 781 N N . ASP A 1 100 ? 2.130 6.543 -12.239 1.00 87.44 100 ASP A N 1
ATOM 782 C CA . ASP A 1 100 ? 2.062 5.962 -10.894 1.00 87.44 100 ASP A CA 1
ATOM 783 C C . ASP A 1 100 ? 2.707 4.580 -10.822 1.00 87.44 100 ASP A C 1
ATOM 785 O O . ASP A 1 100 ? 3.475 4.290 -9.900 1.00 87.44 100 ASP A O 1
ATOM 789 N N . VAL A 1 101 ? 2.536 3.744 -11.853 1.00 89.00 101 VAL A N 1
ATOM 790 C CA . VAL A 1 101 ? 3.304 2.494 -11.960 1.00 89.00 101 VAL A CA 1
ATOM 791 C C . VAL A 1 101 ? 4.803 2.793 -12.004 1.00 89.00 101 VAL A C 1
ATOM 793 O O . VAL A 1 101 ? 5.593 2.140 -11.318 1.00 89.00 101 VAL A O 1
ATOM 796 N N . ALA A 1 102 ? 5.228 3.797 -12.776 1.00 84.88 102 ALA A N 1
ATOM 797 C CA . ALA A 1 102 ? 6.632 4.196 -12.812 1.00 84.88 102 ALA A CA 1
ATOM 798 C C . ALA A 1 102 ? 7.118 4.687 -11.438 1.00 84.88 102 ALA A C 1
ATOM 800 O O . ALA A 1 102 ? 8.250 4.383 -11.051 1.00 84.88 102 ALA A O 1
ATOM 801 N N . TYR A 1 103 ? 6.268 5.392 -10.686 1.00 85.06 103 TYR A N 1
ATOM 802 C CA . TYR A 1 103 ? 6.538 5.784 -9.308 1.00 85.06 103 TYR A CA 1
ATOM 803 C C . TYR A 1 103 ? 6.756 4.563 -8.406 1.00 85.06 103 TYR A C 1
ATOM 805 O O . TYR A 1 103 ? 7.808 4.449 -7.780 1.00 85.06 103 TYR A O 1
ATOM 813 N N . VAL A 1 104 ? 5.807 3.628 -8.374 1.00 89.38 104 VAL A N 1
ATOM 814 C CA . VAL A 1 104 ? 5.851 2.432 -7.517 1.00 89.38 104 VAL A CA 1
ATOM 815 C C . VAL A 1 104 ? 7.071 1.569 -7.827 1.00 89.38 104 VAL A C 1
ATOM 817 O O . VAL A 1 10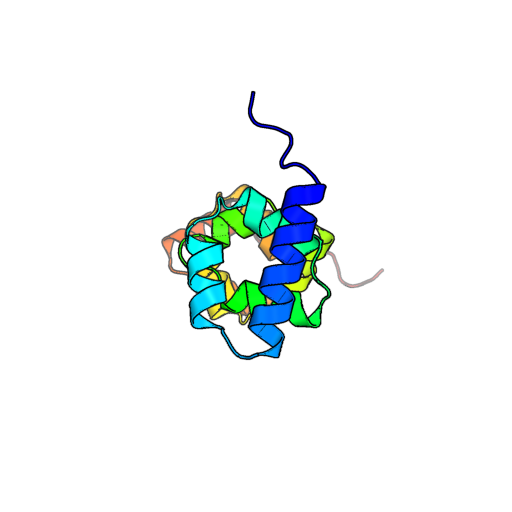4 ? 7.763 1.081 -6.935 1.00 89.38 104 VAL A O 1
ATOM 820 N N . LEU A 1 105 ? 7.379 1.390 -9.109 1.00 88.12 105 LEU A N 1
ATOM 821 C CA . LEU A 1 105 ? 8.476 0.528 -9.522 1.00 88.12 105 LEU A CA 1
ATOM 822 C C . LEU A 1 105 ? 9.861 1.154 -9.296 1.00 88.12 105 LEU A C 1
ATOM 824 O O . LEU A 1 105 ? 10.840 0.411 -9.183 1.00 88.12 105 LEU A O 1
ATOM 828 N N . ARG A 1 106 ? 9.981 2.490 -9.212 1.00 84.69 106 ARG A N 1
ATOM 829 C CA . ARG A 1 106 ? 11.285 3.161 -9.021 1.00 84.69 106 ARG A CA 1
ATOM 830 C C . ARG A 1 106 ? 11.850 3.003 -7.608 1.00 84.69 106 ARG A C 1
ATOM 832 O O . ARG A 1 106 ? 13.063 3.144 -7.449 1.00 84.69 106 ARG A O 1
ATOM 839 N N . SER A 1 107 ? 11.006 2.740 -6.606 1.00 84.25 107 SER A N 1
ATOM 840 C CA . SER A 1 107 ? 11.445 2.527 -5.218 1.00 84.25 107 SER A CA 1
ATOM 841 C C . SER A 1 107 ? 11.957 1.102 -4.971 1.00 84.25 107 SER A C 1
ATOM 843 O O . SER A 1 107 ? 12.596 0.826 -3.954 1.00 84.25 107 SER A O 1
ATOM 845 N N . LEU A 1 108 ? 11.761 0.192 -5.933 1.00 89.12 108 LEU A N 1
ATOM 846 C CA . LEU A 1 108 ? 12.203 -1.194 -5.836 1.00 89.12 108 LEU A CA 1
ATOM 847 C C . LEU A 1 108 ? 13.707 -1.369 -6.119 1.00 89.12 108 LEU A C 1
ATOM 849 O O . LEU A 1 108 ? 14.262 -0.737 -7.023 1.00 89.12 108 LEU A O 1
ATOM 853 N N . PRO A 1 109 ? 14.374 -2.324 -5.443 1.00 89.69 109 PRO A N 1
ATOM 854 C CA . PRO A 1 109 ? 15.676 -2.824 -5.875 1.00 89.69 109 PRO A CA 1
ATOM 855 C C . PRO A 1 109 ? 15.611 -3.449 -7.276 1.00 89.69 109 PRO A C 1
ATOM 857 O O . PRO A 1 109 ? 14.631 -4.111 -7.620 1.00 89.69 109 PRO A O 1
ATOM 860 N N . ASP A 1 110 ? 16.697 -3.332 -8.047 1.00 87.06 110 ASP A N 1
ATOM 861 C CA . ASP A 1 110 ? 16.768 -3.775 -9.451 1.00 87.06 110 ASP A CA 1
ATOM 862 C C . ASP A 1 110 ? 16.345 -5.241 -9.657 1.00 87.06 110 ASP A C 1
ATOM 864 O O . ASP A 1 110 ? 15.702 -5.559 -10.656 1.00 87.06 110 ASP A O 1
ATOM 868 N N . SER A 1 111 ? 16.668 -6.136 -8.716 1.00 90.00 111 SER A N 1
ATOM 869 C CA . SER A 1 111 ? 16.269 -7.547 -8.795 1.00 90.00 111 SER A CA 1
ATOM 870 C C . SER A 1 111 ? 14.754 -7.720 -8.700 1.00 90.00 111 SER A C 1
ATOM 872 O O . SER A 1 111 ? 14.157 -8.395 -9.533 1.00 90.00 111 SER A O 1
ATOM 874 N N . LYS A 1 112 ? 14.120 -7.050 -7.731 1.00 90.81 112 LYS A N 1
ATOM 875 C CA . LYS A 1 112 ? 12.671 -7.113 -7.525 1.00 90.81 112 LYS A CA 1
ATOM 876 C C . LYS A 1 112 ? 11.926 -6.436 -8.674 1.00 90.81 112 LYS A C 1
ATOM 878 O O . LYS A 1 112 ? 10.933 -6.972 -9.145 1.00 90.81 112 LYS A O 1
ATOM 883 N N . TYR A 1 113 ? 12.446 -5.320 -9.184 1.00 90.38 113 TYR A N 1
ATOM 884 C CA . TYR A 1 113 ? 11.928 -4.670 -10.391 1.00 90.38 113 TYR A CA 1
ATOM 885 C C . TYR A 1 113 ? 11.876 -5.634 -11.589 1.00 90.38 113 TYR A C 1
ATOM 887 O O . TYR A 1 113 ? 10.843 -5.758 -12.244 1.00 90.38 113 TYR A O 1
ATOM 895 N N . GLN A 1 114 ? 12.968 -6.361 -11.856 1.00 90.69 114 GLN A N 1
ATOM 896 C CA . GLN A 1 114 ? 13.013 -7.341 -12.947 1.00 90.69 114 GLN A CA 1
ATOM 897 C C . GLN A 1 114 ? 12.042 -8.505 -12.733 1.00 90.69 114 GLN A C 1
ATOM 899 O O . GLN A 1 114 ? 11.411 -8.953 -13.689 1.00 90.69 114 GLN A O 1
ATOM 904 N N . GLU A 1 115 ? 11.907 -8.981 -11.494 1.00 93.69 115 GLU A N 1
ATOM 905 C CA . GLU A 1 115 ? 10.937 -10.021 -11.149 1.00 93.69 115 GLU A CA 1
ATOM 906 C C . GLU A 1 115 ? 9.501 -9.555 -11.409 1.00 93.69 115 GLU A C 1
ATOM 908 O O . GLU A 1 115 ? 8.735 -10.307 -12.002 1.00 93.69 115 GLU A O 1
ATOM 913 N N . VAL A 1 116 ? 9.151 -8.314 -11.054 1.00 93.56 116 VAL A N 1
ATOM 914 C CA . VAL A 1 116 ? 7.817 -7.741 -11.312 1.00 93.56 116 VAL A CA 1
ATOM 915 C C . VAL A 1 116 ? 7.543 -7.643 -12.814 1.00 93.56 116 VAL A C 1
ATOM 917 O O . VAL A 1 116 ? 6.523 -8.143 -13.281 1.00 93.56 116 VAL A O 1
ATOM 920 N N . LEU A 1 117 ? 8.481 -7.097 -13.600 1.00 91.12 117 LEU A N 1
ATOM 921 C CA . LEU A 1 117 ? 8.335 -7.022 -15.063 1.00 91.12 117 LEU A CA 1
ATOM 922 C C . LEU A 1 117 ? 8.163 -8.398 -15.724 1.00 91.12 117 LEU A C 1
ATOM 924 O O . LEU A 1 117 ? 7.527 -8.512 -16.775 1.00 91.12 117 LEU A O 1
ATOM 928 N N . ALA A 1 118 ? 8.758 -9.443 -15.144 1.00 92.75 118 ALA A N 1
ATOM 929 C CA . ALA A 1 118 ? 8.621 -10.808 -15.640 1.00 92.75 118 ALA A CA 1
ATOM 930 C C . ALA A 1 118 ? 7.238 -11.417 -15.349 1.00 92.75 118 ALA A C 1
ATOM 932 O O . ALA A 1 118 ? 6.845 -12.346 -16.054 1.00 92.75 118 ALA A O 1
ATOM 933 N N . GLN A 1 119 ? 6.518 -10.911 -14.342 1.00 95.25 119 GLN A N 1
ATOM 934 C CA . GLN A 1 119 ? 5.145 -11.320 -14.021 1.00 95.25 119 GLN A CA 1
ATOM 935 C C . GLN A 1 119 ? 4.094 -10.521 -14.802 1.00 95.25 119 GLN A C 1
ATOM 937 O O . GLN A 1 119 ? 2.996 -11.024 -15.020 1.00 95.25 119 GLN A O 1
ATOM 942 N N . MET A 1 120 ? 4.431 -9.306 -15.249 1.00 92.44 120 MET A N 1
ATOM 943 C CA . MET A 1 120 ? 3.549 -8.476 -16.071 1.00 92.44 120 MET A CA 1
ATOM 944 C C . MET A 1 120 ? 3.268 -9.093 -17.443 1.00 92.44 120 MET A C 1
ATOM 946 O O . MET A 1 120 ? 4.126 -9.739 -18.069 1.00 92.44 120 MET A O 1
ATOM 950 N N . ASP A 1 121 ? 2.074 -8.806 -17.956 1.00 90.62 121 ASP A N 1
ATOM 951 C CA . ASP A 1 121 ? 1.724 -9.130 -19.327 1.00 90.62 121 ASP A CA 1
ATOM 952 C C . ASP A 1 121 ? 2.547 -8.298 -20.339 1.00 90.62 121 ASP A C 1
ATOM 954 O O . ASP A 1 121 ? 3.326 -7.403 -19.996 1.00 90.62 121 ASP A O 1
ATOM 958 N N . ALA A 1 122 ? 2.441 -8.630 -21.628 1.00 89.19 122 ALA A N 1
ATOM 959 C CA . ALA A 1 122 ? 3.228 -7.946 -22.653 1.00 89.19 122 ALA A CA 1
ATOM 960 C C . ALA A 1 122 ? 2.828 -6.474 -22.857 1.00 89.19 122 ALA A C 1
ATOM 962 O O . ALA A 1 122 ? 3.675 -5.676 -23.266 1.00 89.19 122 ALA A O 1
ATOM 963 N N . THR A 1 123 ? 1.565 -6.128 -22.613 1.00 87.88 123 THR A N 1
ATOM 964 C CA . THR A 1 123 ? 1.023 -4.778 -22.791 1.00 87.88 123 THR A CA 1
ATOM 965 C C . THR A 1 123 ? 1.511 -3.870 -21.672 1.00 87.88 123 THR A C 1
ATOM 967 O O . THR A 1 123 ? 2.090 -2.818 -21.956 1.00 87.88 123 THR A O 1
ATOM 970 N N . ASP A 1 124 ? 1.369 -4.307 -20.423 1.00 85.94 124 ASP A N 1
ATOM 971 C CA . ASP A 1 124 ? 1.785 -3.558 -19.241 1.00 85.94 124 ASP A CA 1
ATOM 972 C C . ASP A 1 124 ? 3.292 -3.443 -19.136 1.00 85.94 124 ASP A C 1
ATOM 974 O O . ASP A 1 124 ? 3.811 -2.342 -18.939 1.00 85.94 124 ASP A O 1
ATOM 978 N N . ARG A 1 125 ? 4.032 -4.529 -19.390 1.00 88.62 125 ARG A N 1
ATOM 979 C CA . ARG A 1 125 ? 5.497 -4.441 -19.438 1.00 88.62 125 ARG A CA 1
ATOM 980 C C . ARG A 1 125 ? 5.948 -3.403 -20.465 1.00 88.62 125 ARG A C 1
ATOM 982 O O . ARG A 1 125 ? 6.818 -2.589 -20.172 1.00 88.62 125 ARG A O 1
ATOM 989 N N . HIS A 1 126 ? 5.349 -3.393 -21.657 1.00 85.50 126 HIS A N 1
ATOM 990 C CA . HIS A 1 126 ? 5.700 -2.424 -22.700 1.00 85.50 126 HIS A CA 1
ATOM 991 C C . HIS A 1 126 ? 5.318 -0.988 -22.328 1.00 85.50 126 HIS A C 1
ATOM 993 O O . HIS A 1 126 ? 6.042 -0.049 -22.668 1.00 85.50 126 HIS A O 1
ATOM 999 N N . ARG A 1 127 ? 4.190 -0.804 -21.633 1.00 84.88 127 ARG A N 1
ATOM 1000 C CA . ARG A 1 127 ? 3.748 0.487 -21.085 1.00 84.88 127 ARG A CA 1
ATOM 1001 C C . ARG A 1 127 ? 4.789 1.037 -20.109 1.00 84.88 127 ARG A C 1
ATOM 1003 O O . ARG A 1 127 ? 5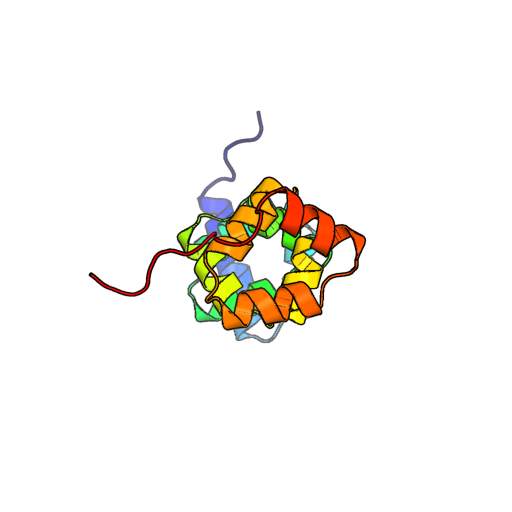.259 2.161 -20.295 1.00 84.88 127 ARG A O 1
ATOM 1010 N N . VAL A 1 128 ? 5.239 0.203 -19.173 1.00 83.00 128 VAL A N 1
ATOM 1011 C CA . VAL A 1 128 ? 6.284 0.542 -18.197 1.00 83.00 128 VAL A CA 1
ATOM 1012 C C . VAL A 1 128 ? 7.633 0.809 -18.869 1.00 83.00 128 VAL A C 1
ATOM 1014 O O . VAL A 1 128 ? 8.252 1.838 -18.610 1.00 83.00 128 VAL A O 1
ATOM 1017 N N . GLU A 1 129 ? 8.088 -0.061 -19.774 1.00 81.94 129 GLU A N 1
ATOM 1018 C CA . GLU A 1 129 ? 9.372 0.093 -20.481 1.00 81.94 129 GLU A CA 1
ATOM 1019 C C . GLU A 1 129 ? 9.430 1.356 -21.356 1.00 81.94 129 GLU A C 1
ATOM 1021 O O . GLU A 1 129 ? 10.508 1.909 -21.591 1.00 81.94 129 GLU A O 1
ATOM 1026 N N . LYS A 1 130 ? 8.282 1.828 -21.856 1.00 77.62 130 LYS A N 1
ATOM 1027 C CA . LYS A 1 130 ? 8.187 3.074 -22.629 1.00 77.62 130 LYS A CA 1
ATOM 1028 C C . LYS A 1 130 ? 8.232 4.319 -21.761 1.00 77.62 130 LYS A C 1
ATOM 1030 O O . LYS A 1 130 ? 8.917 5.272 -22.132 1.00 77.62 130 LYS A O 1
ATOM 1035 N N . ALA A 1 131 ? 7.483 4.325 -20.662 1.00 72.50 131 ALA A N 1
ATOM 1036 C CA . ALA A 1 131 ? 7.482 5.441 -19.721 1.00 72.50 131 ALA A CA 1
ATOM 1037 C C . ALA A 1 131 ? 8.827 5.557 -19.002 1.00 72.50 131 ALA A C 1
ATOM 1039 O O . ALA A 1 131 ? 9.330 6.654 -18.761 1.00 72.50 131 ALA A O 1
ATOM 1040 N N . TRP A 1 132 ? 9.460 4.411 -18.761 1.00 68.38 132 TRP A N 1
ATOM 1041 C CA . TRP A 1 132 ? 10.772 4.313 -18.161 1.00 68.38 132 TRP A CA 1
ATOM 1042 C C . TRP A 1 132 ? 11.703 3.460 -19.027 1.00 68.38 132 TRP A C 1
ATOM 1044 O O . TRP A 1 132 ? 11.859 2.261 -18.779 1.00 68.38 132 TRP A O 1
ATOM 1054 N N . PRO A 1 133 ? 12.372 4.052 -20.036 1.00 56.66 133 PRO A N 1
ATOM 1055 C CA . PRO A 1 133 ? 13.350 3.338 -20.841 1.00 56.66 133 PRO A CA 1
ATOM 1056 C C . PRO A 1 133 ? 14.567 3.022 -19.971 1.00 56.66 133 PRO A C 1
ATOM 1058 O O . PRO A 1 133 ? 15.500 3.818 -19.912 1.00 56.66 133 PRO A O 1
ATOM 1061 N N . ILE A 1 134 ? 14.502 1.880 -19.273 1.00 53.53 134 ILE A N 1
ATOM 1062 C CA . ILE A 1 134 ? 15.540 1.172 -18.512 1.00 53.53 134 ILE A CA 1
ATOM 1063 C C . ILE A 1 134 ? 16.618 2.118 -18.004 1.00 53.53 134 ILE A C 1
ATOM 1065 O O . ILE A 1 134 ? 17.522 2.439 -18.776 1.00 53.53 134 ILE A O 1
ATOM 1069 N N . ARG A 1 135 ? 16.542 2.491 -16.714 1.00 56.00 135 ARG A N 1
ATOM 1070 C CA . ARG A 1 135 ? 17.589 3.116 -15.877 1.00 56.00 135 ARG A CA 1
ATOM 1071 C C . ARG A 1 135 ? 18.949 3.100 -16.585 1.00 56.00 135 ARG A C 1
ATOM 1073 O O . ARG A 1 135 ? 19.749 2.180 -16.404 1.00 56.00 135 ARG A O 1
ATOM 1080 N N . LYS A 1 136 ? 19.173 4.055 -17.498 1.00 43.62 136 LYS A N 1
ATOM 1081 C CA . LYS A 1 136 ? 20.337 4.020 -18.388 1.00 43.62 136 LYS A CA 1
ATOM 1082 C C . LYS A 1 136 ? 21.535 4.303 -17.504 1.00 43.62 136 LYS A C 1
ATOM 1084 O O . LYS A 1 136 ? 21.794 5.456 -17.201 1.00 43.62 136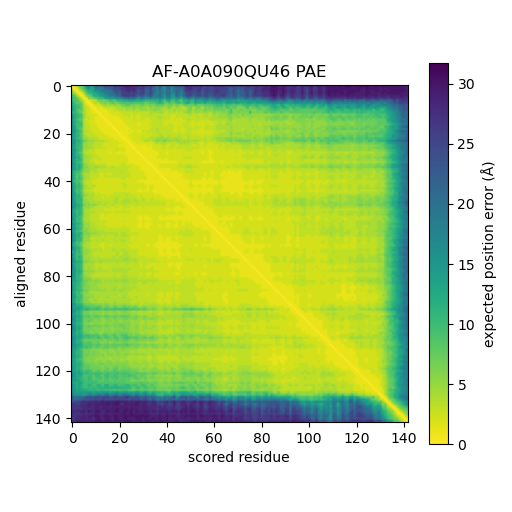 LYS A O 1
ATOM 1089 N N . LYS A 1 137 ? 22.215 3.233 -17.081 1.00 45.78 137 LYS A N 1
ATOM 1090 C CA . LYS A 1 137 ? 23.548 3.212 -16.472 1.00 45.78 137 LYS A CA 1
ATOM 1091 C C . LYS A 1 137 ? 23.838 4.440 -15.596 1.00 45.78 137 LYS A C 1
ATOM 1093 O O . LYS A 1 137 ? 24.470 5.379 -16.074 1.00 45.78 137 LYS A O 1
ATOM 1098 N N . LEU A 1 138 ? 23.519 4.393 -14.300 1.00 41.91 138 LEU A N 1
ATOM 1099 C CA . LEU A 1 138 ? 24.453 5.060 -13.391 1.00 41.91 138 LEU A CA 1
ATOM 1100 C C . LEU A 1 138 ? 25.762 4.257 -13.467 1.00 41.91 138 LEU A C 1
ATOM 1102 O O . LEU A 1 138 ? 25.722 3.042 -13.248 1.00 41.91 138 LEU A O 1
ATOM 1106 N N . PRO A 1 139 ? 26.901 4.862 -13.848 1.00 40.94 139 PRO A N 1
ATOM 1107 C CA . PRO A 1 139 ? 28.175 4.173 -13.752 1.00 40.94 139 PRO A CA 1
ATOM 1108 C C . PRO A 1 139 ? 28.392 3.778 -12.291 1.00 40.94 139 PRO A C 1
ATOM 1110 O O . PRO A 1 139 ? 28.279 4.601 -11.383 1.00 40.94 139 PRO A O 1
ATOM 1113 N N . ALA A 1 140 ? 28.666 2.494 -12.075 1.00 50.47 140 ALA A N 1
ATOM 1114 C CA . ALA A 1 140 ? 29.117 1.995 -10.793 1.00 50.47 140 ALA A CA 1
ATOM 1115 C C . ALA A 1 140 ? 30.425 2.707 -10.433 1.00 50.47 140 ALA A C 1
ATOM 1117 O O . ALA A 1 140 ? 31.437 2.461 -11.079 1.00 50.47 140 ALA A O 1
ATOM 1118 N N . GLY A 1 141 ? 30.378 3.567 -9.418 1.00 54.22 141 GLY A N 1
ATOM 1119 C CA . GLY A 1 141 ? 31.552 4.107 -8.740 1.00 54.22 141 GLY A CA 1
ATOM 1120 C C . GLY A 1 141 ? 32.405 5.088 -9.551 1.00 54.22 141 GLY A C 1
ATOM 1121 O O . GLY A 1 141 ? 32.976 4.781 -10.597 1.00 54.22 141 GLY A O 1
ATOM 1122 N N . SER A 1 142 ? 32.588 6.275 -8.992 1.00 40.09 142 SER A N 1
ATOM 1123 C CA . SER A 1 142 ? 33.843 7.025 -9.080 1.00 40.09 142 SER A CA 1
ATOM 1124 C C . SER A 1 142 ? 34.096 7.660 -7.726 1.00 40.09 142 SER A C 1
ATOM 1126 O O . SER A 1 142 ? 33.107 8.150 -7.137 1.00 40.09 142 SER A O 1
#

Radius of gyration: 16.94 Å; Cα contacts (8 Å, |Δi|>4): 107; chains: 1; bounding box: 52×32×41 Å

Mean predicted aligned error: 6.87 Å

InterPro domains:
  IPR006668 Magnesium transporter, MgtE intracellular domain [PF03448] (3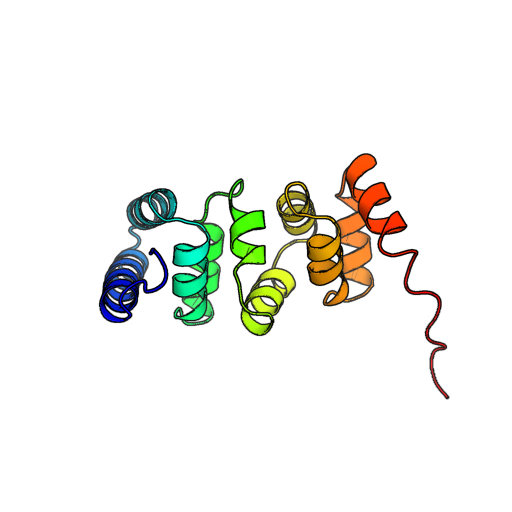6-130)
  IPR006668 Magnesium transporter, MgtE intracellular domain [SM00924] (36-131)
  IPR006669 Magnesium transporter MgtE [PTHR43773] (3-131)
  IPR038076 MgtE, N-terminal domain superfamily [G3DSA:1.25.60.10] (7-132)

Sequence (142 aa):
MADVIDQDQTHQTLQEVNQALENGMFVHVRRLLQDMEPEDIAHLLEASPPKERQVLWQLTDPEEQGEILDELSEDVKDGIVAQMAPDKLAAVTEGMETDDVAYVLRSLPDSKYQEVLAQMDATDRHRVEKAWPIRKKLPAGS

Nearest PDB structures (foldseek):
  8gpv-assembly1_A-2  TM=8.975E-01  e=1.012E-05  Clostridiales bacterium
  8gps-assembly1_A-2  TM=8.446E-01  e=1.751E-04  Chryseobacterium hispalense
  5x9g-assembly1_A  TM=8.384E-01  e=2.361E-03  Thermus thermophilus HB8
  5x9h-assembly1_A  TM=8.414E-01  e=1.170E-02  Thermus thermophilus HB8
  3ajc-assembly1_A  TM=3.767E-01  e=5.799E-02  Thermotoga maritima

Foldseek 3Di:
DPPDPDPVNLVVLLVVLVVCVVVVVLVVLLVVQVVDDLLSLQSNLVPDDLVSSQVSLVSHDLVCLLVNLVNHDPVSSLSNLVPDQLLSLLSSCPPHDLVVNLVSLVSDDPVSSVSNLVNHDPVNNVSNCVVPVPPPDPDDDD

pLDDT: mean 85.9, std 14.37, range [40.09, 96.25]

Organism: NCBI:txid754436